Protein AF-A0A966MZ16-F1 (afdb_monomer_lite)

pLDDT: mean 97.97, std 1.63, range [85.38, 98.88]

Foldseek 3Di:
DFEEEEEACPLQRLLLQVVCLVVPYQYEYEYPPVVSNVVSCVVRVHHYDDALCVSQARGLEYEYEDDELVRQCCQDVNPRHNLVRHAANGEYEYQYPYDPVSQVVSCVVCVVRNYHYHDWHWDDPSVCSNVVNIDTD

Secondary structure (DSSP, 8-state):
--EEEEE--STTHHHHHHHHHHTT-EEEEE-SSHHHHHHHHHHH--EE-SSHHHHHTT-SEEEE--SSHHHHHHHHHSTT-GGGTPPTT-EEEE-S---HHHHHHHHHHHHHTT-EEEE--EESHHHHHHHT-PEE-

Sequence (137 aa):
MSNVAFIGLGVMGAPMAGHLASAGHEVTVFNRTASKALAWVALHGHRAAPTPAEAAEGAEFVMLCVGNDDDVREVVIGPAGCLEAMSEGSVLIDHTTASADLARELAVACAERGVAFIDAPVSGGQGGAESGQLTVM

Structure (mmCIF, N/CA/C/O backbone):
data_AF-A0A966MZ16-F1
#
_entry.id   AF-A0A966MZ16-F1
#
loop_
_atom_site.group_PDB
_atom_site.id
_atom_site.type_symbol
_atom_site.label_atom_id
_atom_site.label_alt_id
_atom_site.label_comp_id
_atom_site.label_asym_id
_atom_site.label_entity_id
_atom_site.label_seq_id
_atom_site.pdbx_PDB_ins_code
_atom_site.Cartn_x
_atom_site.Cartn_y
_atom_site.Cartn_z
_atom_site.occupancy
_atom_site.B_iso_or_equiv
_atom_site.auth_seq_id
_atom_site.auth_comp_id
_atom_site.auth_asym_id
_atom_site.auth_atom_id
_atom_site.pdbx_PDB_model_num
ATOM 1 N N . MET A 1 1 ? -14.557 -12.355 0.328 1.00 85.38 1 MET A N 1
ATOM 2 C CA . MET A 1 1 ? -13.598 -11.735 -0.597 1.00 85.38 1 MET A CA 1
ATOM 3 C C . MET A 1 1 ? -13.510 -10.275 -0.239 1.00 85.38 1 MET A C 1
ATOM 5 O O . MET A 1 1 ? -14.567 -9.737 0.061 1.00 85.38 1 MET A O 1
ATOM 9 N N . SER A 1 2 ? -12.312 -9.697 -0.207 1.00 97.06 2 SER A N 1
ATOM 10 C CA . SER A 1 2 ? -12.122 -8.309 0.242 1.00 97.06 2 SER A CA 1
ATOM 11 C C . SER A 1 2 ? -11.657 -7.408 -0.890 1.00 97.06 2 SER A C 1
ATOM 13 O O . SER A 1 2 ? -10.910 -7.869 -1.758 1.00 97.06 2 SER A O 1
ATOM 15 N N . ASN A 1 3 ? -12.068 -6.143 -0.838 1.00 98.38 3 ASN A N 1
ATOM 16 C CA . ASN A 1 3 ? -11.574 -5.090 -1.722 1.00 98.38 3 ASN A CA 1
ATOM 17 C C . ASN A 1 3 ? -10.279 -4.513 -1.150 1.00 98.38 3 ASN A C 1
ATOM 19 O O . ASN A 1 3 ? -10.262 -4.027 -0.015 1.00 98.38 3 ASN A O 1
ATOM 23 N N . VAL A 1 4 ? -9.202 -4.561 -1.929 1.00 98.75 4 VAL A N 1
ATOM 24 C CA . VAL A 1 4 ? -7.868 -4.152 -1.487 1.00 98.75 4 VAL A CA 1
ATOM 25 C C . VAL A 1 4 ? -7.278 -3.131 -2.449 1.00 98.75 4 VAL A C 1
ATOM 27 O O . VAL A 1 4 ? -7.276 -3.335 -3.662 1.00 98.75 4 VAL A O 1
ATOM 30 N N . ALA A 1 5 ? -6.719 -2.056 -1.907 1.00 98.88 5 ALA A N 1
ATOM 31 C CA . ALA A 1 5 ? -5.859 -1.155 -2.655 1.00 98.88 5 ALA A CA 1
ATOM 32 C C . ALA A 1 5 ? -4.389 -1.494 -2.389 1.00 98.88 5 ALA A C 1
ATOM 34 O O . ALA A 1 5 ? -4.007 -1.692 -1.235 1.00 98.88 5 ALA A O 1
ATOM 35 N N . PHE A 1 6 ? -3.551 -1.524 -3.427 1.00 98.88 6 PHE A N 1
ATOM 36 C CA . PHE A 1 6 ? -2.101 -1.672 -3.266 1.00 98.88 6 PHE A CA 1
ATOM 37 C C . PHE A 1 6 ? -1.356 -0.511 -3.926 1.00 98.88 6 PHE A C 1
ATOM 39 O O . PHE A 1 6 ? -1.420 -0.312 -5.142 1.00 98.88 6 PHE A O 1
ATOM 46 N N . ILE A 1 7 ? -0.630 0.259 -3.121 1.00 98.88 7 ILE A N 1
ATOM 47 C CA . ILE A 1 7 ? 0.051 1.489 -3.523 1.00 98.88 7 ILE A CA 1
ATOM 48 C C . ILE A 1 7 ? 1.561 1.241 -3.489 1.00 98.88 7 ILE A C 1
ATOM 50 O O . ILE A 1 7 ? 2.159 1.013 -2.439 1.00 98.88 7 ILE A O 1
ATOM 54 N N . GLY A 1 8 ? 2.183 1.315 -4.665 1.00 98.62 8 GLY A N 1
ATOM 55 C CA . GLY A 1 8 ? 3.610 1.059 -4.857 1.00 98.62 8 GLY A CA 1
ATOM 56 C C . GLY A 1 8 ? 3.866 -0.300 -5.500 1.00 98.62 8 GLY A C 1
ATOM 57 O O . GLY A 1 8 ? 3.752 -1.346 -4.878 1.00 98.62 8 GLY A O 1
ATOM 58 N N . LEU A 1 9 ? 4.271 -0.292 -6.771 1.00 98.62 9 LEU A N 1
ATOM 59 C CA . LEU A 1 9 ? 4.542 -1.502 -7.559 1.00 98.62 9 LEU A CA 1
ATOM 60 C C . LEU A 1 9 ? 6.033 -1.591 -7.899 1.00 98.62 9 LEU A C 1
ATOM 62 O O . LEU A 1 9 ? 6.448 -1.688 -9.058 1.00 98.62 9 LEU A O 1
ATOM 66 N N . GLY A 1 10 ? 6.858 -1.462 -6.860 1.00 97.38 10 GLY A N 1
ATOM 67 C CA . GLY A 1 10 ? 8.292 -1.726 -6.926 1.00 97.38 10 GLY A CA 1
ATOM 68 C C . GLY A 1 10 ? 8.604 -3.221 -7.031 1.00 97.38 10 GLY A C 1
ATOM 69 O O . GLY A 1 10 ? 7.715 -4.048 -7.220 1.00 97.38 10 GLY A O 1
ATOM 70 N N . VAL A 1 11 ? 9.882 -3.568 -6.858 1.00 97.19 11 VAL A N 1
ATOM 71 C CA . VAL A 1 11 ? 10.340 -4.973 -6.850 1.00 97.19 11 VAL A CA 1
ATOM 72 C C . VAL A 1 11 ? 9.712 -5.799 -5.723 1.00 97.19 11 VAL A C 1
ATOM 74 O O . VAL A 1 11 ? 9.565 -7.005 -5.864 1.00 97.19 11 VAL A O 1
ATOM 77 N N . MET A 1 12 ? 9.315 -5.144 -4.628 1.00 97.88 12 MET A N 1
ATOM 78 C CA . MET A 1 12 ? 8.602 -5.764 -3.509 1.00 97.88 12 MET A CA 1
ATOM 79 C C . MET A 1 12 ? 7.085 -5.740 -3.731 1.00 97.88 12 MET A C 1
ATOM 81 O O . MET A 1 12 ? 6.437 -6.780 -3.731 1.00 97.88 12 MET A O 1
ATOM 85 N N . GLY A 1 13 ? 6.511 -4.556 -3.964 1.00 98.38 13 GLY A N 1
ATOM 86 C CA . GLY A 1 13 ? 5.058 -4.383 -3.988 1.00 98.38 13 GLY A CA 1
ATOM 87 C C . GLY A 1 13 ? 4.331 -5.081 -5.141 1.00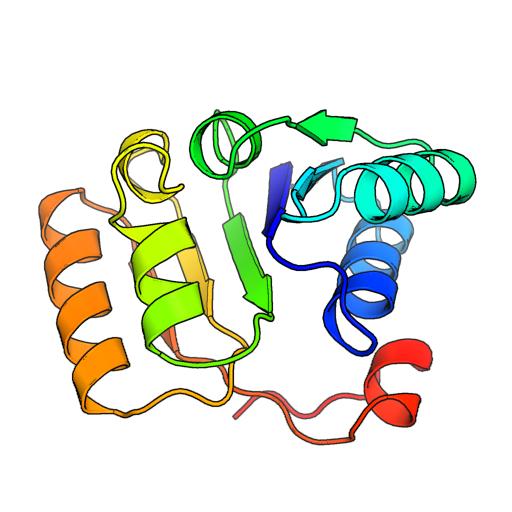 98.38 13 GLY A C 1
ATOM 88 O O . GLY A 1 13 ? 3.234 -5.597 -4.947 1.00 98.38 13 GLY A O 1
ATOM 89 N N . ALA A 1 14 ? 4.936 -5.166 -6.332 1.00 98.62 14 ALA A N 1
ATOM 90 C CA . ALA A 1 14 ? 4.297 -5.816 -7.480 1.00 98.62 14 ALA A CA 1
ATOM 91 C C . ALA A 1 14 ? 3.968 -7.309 -7.240 1.00 98.62 14 ALA A C 1
ATOM 93 O O . ALA A 1 14 ? 2.808 -7.686 -7.439 1.00 98.62 14 ALA A O 1
ATOM 94 N N . PRO A 1 15 ? 4.912 -8.163 -6.789 1.00 98.62 15 PRO A N 1
ATOM 95 C CA . PRO A 1 15 ? 4.581 -9.547 -6.452 1.00 98.62 15 PRO A CA 1
ATOM 96 C C . PRO A 1 15 ? 3.669 -9.663 -5.221 1.00 98.62 15 PRO A C 1
ATOM 98 O O . PRO A 1 15 ? 2.764 -10.494 -5.234 1.00 98.62 15 PRO A O 1
ATOM 101 N N . MET A 1 16 ? 3.803 -8.791 -4.209 1.00 98.69 16 MET A N 1
ATOM 102 C CA . MET A 1 16 ? 2.886 -8.763 -3.053 1.00 98.69 16 MET A CA 1
ATOM 103 C C . MET A 1 16 ? 1.426 -8.551 -3.484 1.00 98.69 16 MET A C 1
ATOM 105 O O . MET A 1 16 ? 0.551 -9.334 -3.115 1.00 98.69 16 MET A O 1
ATOM 109 N N . ALA A 1 17 ? 1.168 -7.551 -4.334 1.00 98.75 17 ALA A N 1
ATOM 110 C CA . ALA A 1 17 ? -0.151 -7.322 -4.923 1.00 98.75 17 ALA A CA 1
ATOM 111 C C . ALA A 1 17 ? -0.620 -8.526 -5.758 1.00 98.75 17 ALA A C 1
ATOM 113 O O . ALA A 1 17 ? -1.787 -8.916 -5.700 1.00 98.75 17 ALA A O 1
ATOM 114 N N . GLY A 1 18 ? 0.293 -9.150 -6.510 1.00 98.62 18 GLY A N 1
ATOM 115 C CA . GLY A 1 18 ? 0.015 -10.347 -7.309 1.00 98.62 18 GLY A CA 1
ATOM 116 C C . GLY A 1 18 ? -0.440 -11.547 -6.470 1.00 98.62 18 GLY A C 1
ATOM 117 O O . GLY A 1 18 ? -1.319 -12.301 -6.896 1.00 98.62 18 GLY A O 1
ATOM 118 N N . HIS A 1 19 ? 0.099 -11.712 -5.260 1.00 98.56 19 HIS A N 1
ATOM 119 C CA . HIS A 1 19 ? -0.351 -12.746 -4.327 1.00 98.56 19 HIS A CA 1
ATOM 120 C C . HIS A 1 19 ? -1.761 -12.479 -3.792 1.00 98.56 19 HIS A C 1
ATOM 122 O O . HIS A 1 19 ? -2.552 -13.418 -3.718 1.00 98.56 19 HIS A O 1
ATOM 128 N N . LEU A 1 20 ? -2.111 -11.222 -3.497 1.00 98.38 20 LEU A N 1
ATOM 129 C CA . LEU A 1 20 ? -3.475 -10.845 -3.098 1.00 98.38 20 LEU A CA 1
ATOM 130 C C . LEU A 1 20 ? -4.486 -11.155 -4.212 1.00 98.38 20 LEU A C 1
ATOM 132 O O . LEU A 1 20 ? -5.505 -11.798 -3.963 1.00 98.38 20 LEU A O 1
ATOM 136 N N . ALA A 1 21 ? -4.154 -10.779 -5.448 1.00 98.38 21 ALA A N 1
ATOM 137 C CA . ALA A 1 21 ? -4.932 -11.113 -6.639 1.00 98.38 21 ALA A CA 1
ATOM 138 C C . ALA A 1 21 ? -5.119 -12.633 -6.795 1.00 98.38 21 ALA A C 1
ATOM 140 O O . ALA A 1 21 ? -6.232 -13.129 -6.956 1.00 98.38 21 ALA A O 1
ATOM 141 N N . SER A 1 22 ? -4.033 -13.401 -6.665 1.00 98.00 22 SER A N 1
ATOM 142 C CA . SER A 1 22 ? -4.056 -14.866 -6.798 1.00 98.00 22 SER A CA 1
ATOM 143 C C . SER A 1 22 ? -4.841 -15.564 -5.680 1.00 98.00 22 SER A C 1
ATOM 145 O O . SER A 1 22 ? -5.394 -16.640 -5.897 1.00 98.00 22 SER A O 1
ATOM 147 N N . ALA A 1 23 ? -4.918 -14.954 -4.494 1.00 98.00 23 ALA A N 1
ATOM 148 C CA . ALA A 1 23 ? -5.764 -15.407 -3.389 1.00 98.00 23 ALA A CA 1
ATOM 149 C C . ALA A 1 23 ? -7.259 -15.071 -3.594 1.00 98.00 23 ALA A C 1
ATOM 151 O O . ALA A 1 23 ? -8.105 -15.500 -2.807 1.00 98.00 23 ALA A O 1
ATOM 152 N N . GLY A 1 24 ? -7.590 -14.351 -4.671 1.00 97.88 24 GLY A N 1
ATOM 153 C CA . GLY A 1 24 ? -8.943 -14.058 -5.135 1.00 97.88 24 GLY A CA 1
ATOM 154 C C . GLY A 1 24 ? -9.453 -12.661 -4.784 1.00 97.88 24 GLY A C 1
ATOM 155 O O . GLY A 1 24 ? -10.584 -12.350 -5.154 1.00 97.88 24 GLY A O 1
ATOM 156 N N . HIS A 1 25 ? -8.671 -11.839 -4.072 1.00 98.56 25 HIS A N 1
ATOM 157 C CA . HIS A 1 25 ? -9.088 -10.496 -3.655 1.00 98.56 25 HIS A CA 1
ATOM 158 C C . HIS A 1 25 ? -9.311 -9.571 -4.854 1.00 98.56 25 HIS A C 1
ATOM 160 O O . HIS A 1 25 ? -8.643 -9.694 -5.878 1.00 98.56 25 HIS A O 1
ATOM 166 N N . GLU A 1 26 ? -10.221 -8.608 -4.712 1.00 98.44 26 GLU A N 1
ATOM 167 C CA . GLU A 1 26 ? -10.416 -7.562 -5.716 1.00 98.44 26 GLU A CA 1
ATOM 168 C C . GLU A 1 26 ? -9.375 -6.467 -5.487 1.00 98.44 26 GLU A C 1
ATOM 170 O O . GLU A 1 26 ? -9.454 -5.734 -4.502 1.00 98.44 26 GLU A O 1
ATOM 175 N N . VAL A 1 27 ? -8.371 -6.385 -6.366 1.00 98.81 27 VAL A N 1
ATOM 176 C CA . VAL A 1 27 ? -7.214 -5.500 -6.172 1.00 98.81 27 VAL A CA 1
ATOM 177 C C . VAL A 1 27 ? -7.267 -4.282 -7.096 1.00 98.81 27 VAL A C 1
ATOM 179 O O . VAL A 1 27 ? -7.255 -4.412 -8.321 1.00 98.81 27 VAL A O 1
ATOM 182 N N . THR A 1 28 ? -7.227 -3.083 -6.521 1.00 98.88 28 THR A N 1
ATOM 183 C CA . THR A 1 28 ? -6.964 -1.842 -7.261 1.00 98.88 28 THR A CA 1
ATOM 184 C C . THR A 1 28 ? -5.548 -1.369 -6.963 1.00 98.88 28 THR A C 1
ATOM 186 O O . THR A 1 28 ? -5.195 -1.111 -5.817 1.00 98.88 28 THR A O 1
ATOM 189 N N . VAL A 1 29 ? -4.707 -1.251 -7.988 1.00 98.88 29 VAL A N 1
ATOM 190 C CA . VAL A 1 29 ? -3.312 -0.835 -7.805 1.00 98.88 29 VAL A CA 1
ATOM 191 C C . VAL A 1 29 ? -3.072 0.619 -8.193 1.00 98.88 29 VAL A C 1
ATOM 193 O O . VAL A 1 29 ? -3.651 1.136 -9.149 1.00 98.88 29 VAL A O 1
ATOM 196 N N . PHE A 1 30 ? -2.135 1.260 -7.504 1.00 98.88 30 PHE A N 1
ATOM 197 C CA . PHE A 1 30 ? -1.555 2.531 -7.922 1.00 98.88 30 PHE A CA 1
ATOM 198 C C . PHE A 1 30 ? -0.030 2.452 -7.906 1.00 98.88 30 PHE A C 1
ATOM 200 O O . PHE A 1 30 ? 0.590 1.842 -7.033 1.00 98.88 30 PHE A O 1
ATOM 207 N N . ASN A 1 31 ? 0.596 3.129 -8.865 1.00 98.75 31 ASN A N 1
ATOM 208 C CA . ASN A 1 31 ? 2.021 3.405 -8.823 1.00 98.75 31 ASN A CA 1
ATOM 209 C C . ASN A 1 31 ? 2.324 4.726 -9.535 1.00 98.75 31 ASN A C 1
ATOM 211 O O . ASN A 1 31 ? 1.844 4.941 -10.647 1.00 98.75 31 ASN A O 1
ATOM 215 N N . ARG A 1 32 ? 3.213 5.548 -8.955 1.00 97.50 32 ARG A N 1
ATOM 216 C CA . ARG A 1 32 ? 3.641 6.850 -9.511 1.00 97.50 32 ARG A CA 1
ATOM 217 C C . ARG A 1 32 ? 4.021 6.777 -10.994 1.00 97.50 32 ARG A C 1
ATOM 219 O O . ARG A 1 32 ? 3.690 7.654 -11.782 1.00 97.50 32 ARG A O 1
ATOM 226 N N . THR A 1 33 ? 4.697 5.704 -11.401 1.00 97.94 33 THR A N 1
ATOM 227 C CA . THR A 1 33 ? 4.910 5.378 -12.818 1.00 97.94 33 THR A CA 1
ATOM 228 C C . THR A 1 33 ? 3.742 4.537 -13.337 1.00 97.94 33 THR A C 1
ATOM 230 O O . THR A 1 33 ? 3.719 3.324 -13.108 1.00 97.94 33 THR A O 1
ATOM 233 N N . ALA A 1 34 ? 2.813 5.161 -14.065 1.00 98.12 34 ALA A N 1
ATOM 234 C CA . ALA A 1 34 ? 1.574 4.527 -14.532 1.00 98.12 34 ALA A CA 1
ATOM 235 C C . ALA A 1 34 ? 1.794 3.247 -15.361 1.00 98.12 34 ALA A C 1
ATOM 237 O O . ALA A 1 34 ? 1.040 2.285 -15.230 1.00 98.12 34 ALA A O 1
ATOM 238 N N . SER A 1 35 ? 2.861 3.180 -16.166 1.00 98.44 35 SER A N 1
ATOM 239 C CA . SER A 1 35 ? 3.166 1.989 -16.974 1.00 98.44 35 SER A CA 1
ATOM 240 C C . SER A 1 35 ? 3.383 0.725 -16.135 1.00 98.44 35 SER A C 1
ATOM 242 O O . SER A 1 35 ? 3.056 -0.361 -16.603 1.00 98.44 35 SER A O 1
ATOM 244 N N . LYS A 1 36 ? 3.863 0.845 -14.886 1.00 98.56 36 LYS A N 1
ATOM 245 C CA . LYS A 1 36 ? 3.995 -0.300 -13.969 1.00 98.56 36 LYS A CA 1
ATOM 246 C C . LYS A 1 36 ? 2.634 -0.834 -13.520 1.00 98.56 36 LYS A C 1
ATOM 248 O O . LYS A 1 36 ? 2.445 -2.044 -13.504 1.00 98.56 36 LYS A O 1
ATOM 253 N N . ALA A 1 37 ? 1.688 0.054 -13.209 1.00 98.69 37 ALA A N 1
ATOM 254 C CA . ALA A 1 37 ? 0.328 -0.330 -12.829 1.00 98.69 37 ALA A CA 1
ATOM 255 C C . ALA A 1 37 ? -0.418 -0.990 -13.992 1.00 98.69 37 ALA A C 1
ATOM 257 O O . ALA A 1 37 ? -1.014 -2.048 -13.825 1.00 98.69 37 ALA A O 1
ATOM 258 N N . LEU A 1 38 ? -0.302 -0.425 -15.196 1.00 98.56 38 LEU A N 1
ATOM 259 C CA . LEU A 1 38 ? -0.904 -1.000 -16.401 1.00 98.56 38 LEU A CA 1
ATOM 260 C C . LEU A 1 38 ? -0.302 -2.365 -16.764 1.00 98.56 38 LEU A C 1
ATOM 262 O O . LEU A 1 38 ? -1.038 -3.277 -17.129 1.00 98.56 38 LEU A O 1
ATOM 266 N N . ALA A 1 39 ? 1.019 -2.529 -16.635 1.00 98.56 39 ALA A N 1
ATOM 267 C CA . ALA A 1 39 ? 1.673 -3.818 -16.853 1.00 98.56 39 ALA A CA 1
ATOM 268 C C . ALA A 1 39 ? 1.222 -4.868 -15.827 1.00 98.56 39 ALA A C 1
ATOM 270 O O . ALA A 1 39 ? 0.964 -6.012 -16.194 1.00 98.56 39 ALA A O 1
ATOM 271 N N . TRP A 1 40 ? 1.079 -4.471 -14.560 1.00 98.69 40 TRP A N 1
ATOM 272 C CA . TRP A 1 40 ? 0.562 -5.343 -13.509 1.00 98.69 40 TRP A CA 1
ATOM 273 C C . TRP A 1 40 ? -0.888 -5.770 -13.798 1.00 98.69 40 TRP A C 1
ATOM 275 O O . TRP A 1 40 ? -1.202 -6.957 -13.755 1.00 98.69 40 TRP A O 1
ATOM 285 N N . VAL A 1 41 ? -1.755 -4.838 -14.213 1.00 98.69 41 VAL A N 1
ATOM 286 C CA . VAL A 1 41 ? -3.136 -5.147 -14.628 1.00 98.69 41 VAL A CA 1
ATOM 287 C C . VAL A 1 41 ? -3.171 -6.102 -15.819 1.00 98.69 41 VAL A C 1
ATOM 289 O O . VAL A 1 41 ? -3.958 -7.043 -15.813 1.00 98.69 41 VAL A O 1
ATOM 292 N N . ALA A 1 42 ? -2.309 -5.914 -16.819 1.00 98.56 42 ALA A N 1
ATOM 293 C CA . ALA A 1 42 ? -2.246 -6.809 -17.974 1.00 98.56 42 ALA A CA 1
ATOM 294 C C . ALA A 1 42 ? -1.892 -8.259 -17.592 1.00 98.56 42 ALA A C 1
ATOM 296 O O . ALA A 1 42 ? -2.288 -9.186 -18.296 1.00 98.56 42 ALA A O 1
ATOM 297 N N . LEU A 1 43 ? -1.164 -8.454 -16.487 1.00 98.00 43 LEU A N 1
ATOM 298 C CA . LEU A 1 43 ? -0.767 -9.771 -15.993 1.00 98.00 43 LEU A CA 1
ATOM 299 C C . LEU A 1 43 ? -1.828 -10.418 -15.089 1.00 98.00 43 LEU A C 1
ATOM 301 O O . LEU A 1 43 ? -2.012 -11.631 -15.148 1.00 98.00 43 LEU A O 1
ATOM 305 N N . HIS A 1 44 ? -2.512 -9.623 -14.262 1.00 98.25 44 HIS A N 1
ATOM 306 C CA . HIS A 1 44 ? -3.379 -10.133 -13.191 1.00 98.25 44 HIS A CA 1
ATOM 307 C C . HIS A 1 44 ? -4.881 -9.889 -13.409 1.00 98.25 44 HIS A C 1
ATOM 309 O O . HIS A 1 44 ? -5.694 -10.501 -12.730 1.00 98.25 44 HIS A O 1
ATOM 315 N N . GLY A 1 45 ? -5.276 -9.032 -14.355 1.00 97.12 45 GLY A N 1
ATOM 316 C CA . GLY A 1 45 ? -6.675 -8.835 -14.753 1.00 97.12 45 GLY A CA 1
ATOM 317 C C . GLY A 1 45 ? -7.529 -7.942 -13.843 1.00 97.12 45 GLY A C 1
ATOM 318 O O . GLY A 1 45 ? -8.737 -7.872 -14.060 1.00 97.12 45 GLY A O 1
ATOM 319 N N . HIS A 1 46 ? -6.940 -7.252 -12.858 1.00 98.12 46 HIS A N 1
ATOM 320 C CA . HIS A 1 46 ? -7.683 -6.348 -11.967 1.00 98.12 46 HIS A CA 1
ATOM 321 C 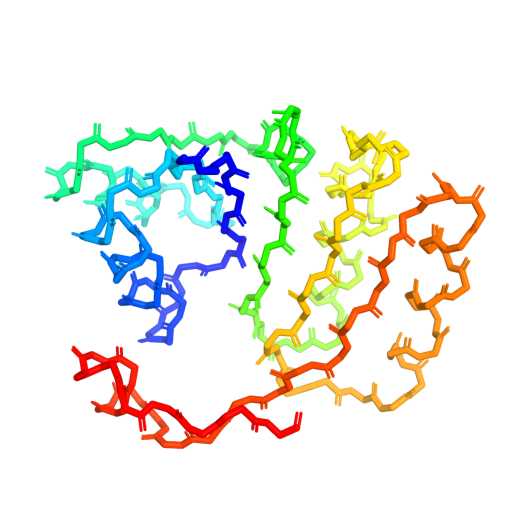C . HIS A 1 46 ? -7.638 -4.876 -12.423 1.00 98.12 46 HIS A C 1
ATOM 323 O O . HIS A 1 46 ? -7.647 -4.588 -13.619 1.00 98.12 46 HIS A O 1
ATOM 329 N N . ARG A 1 47 ? -7.653 -3.916 -11.490 1.00 98.38 47 ARG A N 1
ATOM 330 C CA . ARG A 1 47 ? -7.826 -2.488 -11.784 1.00 98.38 47 ARG A CA 1
ATOM 331 C C . ARG A 1 47 ? -6.584 -1.687 -11.425 1.00 98.38 47 ARG A C 1
ATOM 333 O O . ARG A 1 47 ? -5.861 -2.028 -10.497 1.00 98.38 47 ARG A O 1
ATOM 340 N N . ALA A 1 48 ? -6.371 -0.593 -12.147 1.00 98.69 48 ALA A N 1
ATOM 341 C CA . ALA A 1 48 ? -5.408 0.438 -11.788 1.00 98.69 48 ALA A CA 1
ATOM 342 C C . ALA A 1 48 ? -6.126 1.782 -11.676 1.00 98.69 48 ALA A C 1
ATOM 344 O O . ALA A 1 48 ? -7.009 2.070 -12.486 1.00 98.69 48 ALA A O 1
ATOM 345 N 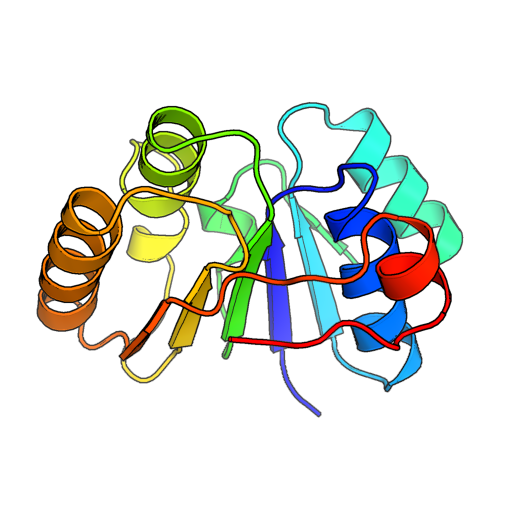N . ALA A 1 49 ? -5.720 2.593 -10.704 1.00 98.56 49 ALA A N 1
ATOM 346 C CA . ALA A 1 49 ? -6.210 3.951 -10.509 1.00 98.56 49 ALA A CA 1
ATOM 347 C C . ALA A 1 49 ? -5.099 4.981 -10.795 1.00 98.56 49 ALA A C 1
ATOM 349 O O . ALA A 1 49 ? -3.911 4.660 -10.665 1.00 98.56 49 ALA A O 1
ATOM 350 N N . PRO A 1 50 ? -5.447 6.214 -11.205 1.00 98.06 50 PRO A N 1
ATOM 351 C CA . PRO A 1 50 ? -4.479 7.257 -11.534 1.00 98.06 50 PRO A CA 1
ATOM 352 C C . PRO A 1 50 ? -3.938 7.999 -10.303 1.00 98.06 50 PRO A C 1
ATOM 354 O O . PRO A 1 50 ? -2.929 8.691 -10.430 1.00 98.06 50 PRO A O 1
ATOM 357 N N . THR A 1 51 ? -4.563 7.852 -9.129 1.00 98.75 51 THR A N 1
ATOM 358 C CA . THR A 1 51 ? -4.128 8.463 -7.863 1.00 98.75 51 THR A CA 1
ATOM 359 C C . THR A 1 51 ? -4.243 7.476 -6.687 1.00 98.75 51 THR A C 1
ATOM 361 O O . THR A 1 51 ? -5.021 6.521 -6.772 1.00 98.75 51 THR A O 1
ATOM 364 N N . PRO A 1 52 ? -3.486 7.675 -5.586 1.00 98.75 52 PRO A N 1
ATOM 365 C CA . PRO A 1 52 ? -3.661 6.906 -4.351 1.00 98.75 52 PRO A CA 1
ATOM 366 C C . PRO A 1 52 ? -5.079 7.001 -3.771 1.00 98.75 52 PRO A C 1
ATOM 368 O O . PRO A 1 52 ? -5.621 5.985 -3.344 1.00 98.75 52 PRO A O 1
ATOM 371 N N . ALA A 1 53 ? -5.683 8.194 -3.790 1.00 98.75 53 ALA A N 1
ATOM 372 C CA . ALA A 1 53 ? -7.071 8.422 -3.385 1.00 98.75 53 ALA A CA 1
ATOM 373 C C . ALA A 1 53 ? -8.046 7.537 -4.175 1.00 98.75 53 ALA A C 1
ATOM 375 O O . ALA A 1 53 ? -8.757 6.729 -3.585 1.00 98.75 53 ALA A O 1
ATOM 376 N N . GLU A 1 54 ? -8.004 7.598 -5.508 1.00 98.69 54 GLU A N 1
ATOM 377 C CA . GLU A 1 54 ? -8.889 6.794 -6.362 1.00 98.69 54 GLU A CA 1
ATOM 378 C C . GLU A 1 54 ? -8.634 5.285 -6.231 1.00 98.69 54 GLU A C 1
ATOM 380 O O . GLU A 1 54 ? -9.543 4.484 -6.431 1.00 98.69 54 GLU A O 1
ATOM 385 N N . ALA A 1 55 ? -7.412 4.866 -5.879 1.00 98.75 55 ALA A N 1
ATOM 386 C CA . ALA A 1 55 ? -7.133 3.459 -5.597 1.00 98.75 55 ALA A CA 1
ATOM 387 C C . ALA A 1 55 ? -7.829 2.969 -4.319 1.00 98.75 55 ALA A C 1
ATOM 389 O O . ALA A 1 55 ? -8.206 1.802 -4.245 1.00 98.75 55 ALA A O 1
ATOM 390 N N . ALA A 1 56 ? -7.965 3.848 -3.324 1.00 98.75 56 ALA A N 1
ATOM 391 C CA . ALA A 1 56 ? -8.488 3.538 -1.998 1.00 98.75 56 ALA A CA 1
ATOM 392 C C . ALA A 1 56 ? -10.017 3.643 -1.883 1.00 98.75 56 ALA A C 1
ATOM 394 O O . ALA A 1 56 ? -10.581 3.173 -0.892 1.00 98.75 56 ALA A O 1
ATOM 395 N N . GLU A 1 57 ? -10.701 4.217 -2.875 1.00 98.31 57 GLU A N 1
ATOM 396 C CA . GLU A 1 57 ? -12.161 4.330 -2.876 1.00 98.31 57 GLU A CA 1
ATOM 397 C C . GLU A 1 57 ? -12.836 2.951 -2.764 1.00 98.31 57 GLU A C 1
ATOM 399 O O . GLU A 1 57 ? -12.700 2.082 -3.627 1.00 98.31 57 GLU A O 1
ATOM 404 N N . GLY A 1 58 ? -13.590 2.747 -1.678 1.00 97.62 58 GLY A N 1
ATOM 405 C CA . GLY A 1 58 ? -14.308 1.495 -1.413 1.00 97.62 58 GLY A CA 1
ATOM 406 C C . GLY A 1 58 ? -13.422 0.302 -1.026 1.00 97.62 58 GLY A C 1
ATOM 407 O O . GLY A 1 58 ? -13.930 -0.823 -0.956 1.00 97.62 58 GLY A O 1
ATOM 408 N N . ALA A 1 59 ? -12.127 0.523 -0.775 1.00 98.69 59 ALA A N 1
ATOM 409 C CA . ALA A 1 59 ? -11.225 -0.497 -0.256 1.00 98.69 59 ALA A CA 1
ATOM 410 C C . ALA A 1 59 ? -11.443 -0.713 1.251 1.00 98.69 59 ALA A C 1
ATOM 412 O O . ALA A 1 59 ? -11.540 0.234 2.031 1.00 98.69 59 ALA A O 1
ATOM 413 N N . GLU A 1 60 ? -11.481 -1.978 1.669 1.00 98.75 60 GLU A N 1
ATOM 414 C CA . GLU A 1 60 ? -11.491 -2.361 3.088 1.00 98.75 60 GLU A CA 1
ATOM 415 C C . GLU A 1 60 ? -10.075 -2.300 3.675 1.00 98.75 60 GLU A C 1
ATOM 417 O O . GLU A 1 60 ? -9.885 -1.951 4.841 1.00 98.75 60 GLU A O 1
ATOM 422 N N . PHE A 1 61 ? -9.080 -2.611 2.838 1.00 98.88 61 PHE A N 1
ATOM 423 C CA . PHE A 1 61 ? -7.663 -2.595 3.178 1.00 98.88 61 PHE A CA 1
ATOM 424 C C . PHE A 1 61 ? -6.887 -1.791 2.138 1.00 98.88 61 PHE A C 1
ATOM 426 O O . PHE A 1 61 ? -7.002 -2.044 0.939 1.00 98.88 61 PHE A O 1
ATOM 433 N N . VAL A 1 62 ? -6.059 -0.857 2.591 1.00 98.88 62 VAL A N 1
ATOM 434 C CA . VAL A 1 62 ? -5.113 -0.118 1.752 1.00 98.88 62 VAL A CA 1
ATOM 435 C C . VAL A 1 62 ? -3.710 -0.485 2.203 1.00 98.88 62 VAL A C 1
ATOM 437 O O . VAL A 1 62 ? -3.359 -0.284 3.361 1.00 98.88 62 VAL A O 1
ATOM 440 N N . MET A 1 63 ? -2.917 -1.055 1.303 1.00 98.81 63 MET A N 1
ATOM 441 C CA . MET A 1 63 ? -1.581 -1.573 1.594 1.00 98.81 63 MET A CA 1
ATOM 442 C C . MET A 1 63 ? -0.532 -0.768 0.826 1.00 98.81 63 MET A C 1
ATOM 444 O O . MET A 1 63 ? -0.712 -0.486 -0.362 1.00 98.81 63 MET A O 1
ATOM 448 N N . LEU A 1 64 ? 0.564 -0.406 1.490 1.00 98.38 64 LEU A N 1
ATOM 449 C CA . LEU A 1 64 ? 1.646 0.397 0.917 1.00 98.38 64 LEU A CA 1
ATOM 450 C C . LEU A 1 64 ? 2.948 -0.403 0.854 1.00 98.38 64 LEU A C 1
ATOM 452 O O . LEU A 1 64 ? 3.268 -1.158 1.769 1.00 98.38 64 LEU A O 1
ATOM 456 N N . CYS A 1 65 ? 3.735 -0.198 -0.200 1.00 98.31 65 CYS A N 1
ATOM 457 C CA . CYS A 1 65 ? 5.140 -0.602 -0.243 1.00 98.31 65 CYS A CA 1
ATOM 458 C C . CYS A 1 65 ? 5.913 0.357 -1.159 1.00 98.31 65 CYS A C 1
ATOM 460 O O . CYS A 1 65 ? 6.029 0.135 -2.372 1.00 98.31 65 CYS A O 1
ATOM 462 N N . VAL A 1 66 ? 6.392 1.464 -0.585 1.00 98.00 66 VAL A N 1
ATOM 463 C CA . VAL A 1 66 ? 7.033 2.568 -1.319 1.00 98.00 66 VAL A CA 1
ATOM 464 C C . VAL A 1 66 ? 8.483 2.793 -0.866 1.00 98.00 66 VAL A C 1
ATOM 466 O O . VAL A 1 66 ? 9.094 1.903 -0.280 1.00 98.00 66 VAL A O 1
ATOM 469 N N . GLY A 1 67 ? 9.105 3.907 -1.272 1.00 95.69 67 GLY A N 1
ATOM 470 C CA . GLY A 1 67 ? 10.558 4.075 -1.196 1.00 95.69 67 GLY A CA 1
ATOM 471 C C . GLY A 1 67 ? 11.095 4.559 0.150 1.00 95.69 67 GLY A C 1
ATOM 472 O O . GLY A 1 67 ? 12.147 4.089 0.579 1.00 95.69 67 GLY A O 1
ATOM 473 N N . ASN A 1 68 ? 10.430 5.529 0.776 1.00 96.88 68 ASN A N 1
ATOM 474 C CA . ASN A 1 68 ? 10.884 6.193 1.999 1.00 96.88 68 ASN A CA 1
ATOM 475 C C . ASN A 1 68 ? 9.733 6.956 2.675 1.00 96.88 68 ASN A C 1
ATOM 477 O O . ASN A 1 68 ? 8.618 6.994 2.156 1.00 96.88 68 ASN A O 1
ATOM 481 N N . ASP A 1 69 ? 10.036 7.609 3.795 1.00 98.25 69 ASP A N 1
ATOM 482 C CA . ASP A 1 69 ? 9.080 8.402 4.561 1.00 98.25 69 ASP A CA 1
ATOM 483 C C . ASP A 1 69 ? 8.330 9.470 3.745 1.00 98.25 69 ASP A C 1
ATOM 485 O O . ASP A 1 69 ? 7.124 9.641 3.913 1.00 98.25 69 ASP A O 1
ATOM 489 N N . ASP A 1 70 ? 9.017 10.199 2.864 1.00 98.38 70 ASP A N 1
ATOM 490 C CA . ASP A 1 70 ? 8.389 11.262 2.073 1.00 98.38 70 ASP A CA 1
ATOM 491 C C . ASP A 1 70 ? 7.445 10.683 1.015 1.00 98.38 70 ASP A C 1
ATOM 493 O O . ASP A 1 70 ? 6.349 11.207 0.821 1.00 98.38 70 ASP A O 1
ATOM 497 N N . ASP A 1 71 ? 7.830 9.565 0.388 1.00 98.31 71 ASP A N 1
ATOM 498 C CA . ASP A 1 71 ? 6.954 8.832 -0.528 1.00 98.31 71 ASP A CA 1
ATOM 499 C C . ASP A 1 71 ? 5.702 8.322 0.214 1.00 98.31 71 ASP A C 1
ATOM 501 O O . ASP A 1 71 ? 4.602 8.402 -0.332 1.00 98.31 71 ASP A O 1
ATOM 505 N N . VAL A 1 72 ? 5.834 7.827 1.456 1.00 98.69 72 VAL A N 1
ATOM 506 C CA . VAL A 1 72 ? 4.682 7.398 2.271 1.00 98.69 72 VAL A CA 1
ATOM 507 C C . VAL A 1 72 ? 3.775 8.589 2.591 1.00 98.69 72 VAL A C 1
ATOM 509 O O . VAL A 1 72 ? 2.566 8.513 2.368 1.00 98.69 72 VAL A O 1
ATOM 512 N N . ARG 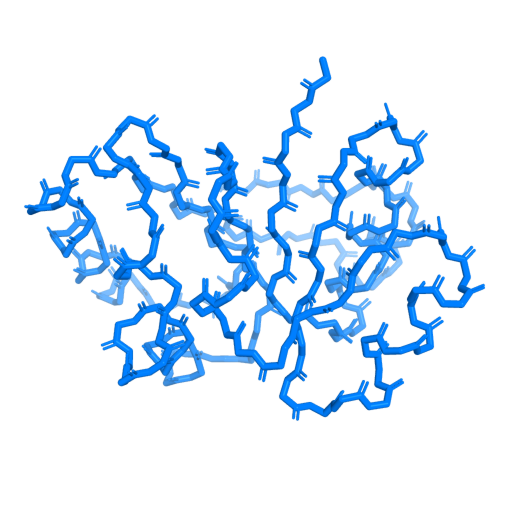A 1 73 ? 4.326 9.718 3.057 1.00 98.50 73 ARG A N 1
ATOM 513 C CA . ARG A 1 73 ? 3.521 10.924 3.326 1.00 98.50 73 ARG A CA 1
ATOM 514 C C . ARG A 1 73 ? 2.775 11.391 2.084 1.00 98.50 73 ARG A C 1
ATOM 516 O O . ARG A 1 73 ? 1.580 11.669 2.171 1.00 98.50 73 ARG A O 1
ATOM 523 N N . GLU A 1 74 ? 3.452 11.442 0.937 1.00 98.56 74 GLU A N 1
ATOM 524 C CA . GLU A 1 74 ? 2.861 11.855 -0.339 1.00 98.56 74 GLU A CA 1
ATOM 525 C C . GLU A 1 74 ? 1.638 10.997 -0.687 1.00 98.56 74 GLU A C 1
ATOM 527 O O . GLU A 1 74 ? 0.577 11.536 -1.012 1.00 98.56 74 GLU A O 1
ATOM 532 N N . VAL A 1 75 ? 1.761 9.669 -0.591 1.00 98.75 75 VAL A N 1
ATOM 533 C CA . VAL A 1 75 ? 0.686 8.757 -1.006 1.00 98.75 75 VAL A CA 1
ATOM 534 C C . VAL A 1 75 ? -0.395 8.547 0.046 1.00 98.75 75 VAL A C 1
ATOM 536 O O . VAL A 1 75 ? -1.465 8.073 -0.321 1.00 98.75 75 VAL A O 1
ATOM 539 N N . VAL A 1 76 ? -0.160 8.890 1.316 1.00 98.81 76 VAL A N 1
ATOM 540 C CA . VAL A 1 76 ? -1.155 8.721 2.389 1.00 98.81 76 VAL A CA 1
ATOM 541 C C . VAL A 1 76 ? -1.889 10.018 2.698 1.00 98.81 76 VAL A C 1
ATOM 543 O O . VAL A 1 76 ? -3.116 10.052 2.617 1.00 98.81 76 VAL A O 1
ATOM 546 N N . ILE A 1 77 ? -1.150 11.077 3.032 1.00 98.50 77 ILE A N 1
ATOM 547 C CA . ILE A 1 77 ? -1.689 12.355 3.529 1.00 98.50 77 ILE A CA 1
ATOM 548 C C . ILE A 1 77 ? -1.442 13.532 2.576 1.00 98.50 77 ILE A C 1
ATOM 550 O O . ILE A 1 77 ? -1.795 14.666 2.891 1.00 98.50 77 ILE A O 1
ATOM 554 N N . GLY A 1 78 ? -0.826 13.291 1.416 1.00 98.19 78 GLY A N 1
ATOM 555 C CA . GLY A 1 78 ? -0.670 14.308 0.382 1.00 98.19 78 GLY A CA 1
ATOM 556 C C . GLY A 1 78 ? -2.005 14.710 -0.267 1.00 98.19 78 GLY A C 1
ATOM 557 O O . GLY A 1 78 ? -3.030 14.072 -0.032 1.00 98.19 78 GLY A O 1
ATOM 558 N N . PRO A 1 79 ? -2.011 15.725 -1.154 1.00 97.31 79 PRO A N 1
ATOM 559 C CA . PRO A 1 79 ? -3.239 16.257 -1.765 1.00 97.31 79 PRO A CA 1
ATOM 560 C C . PRO A 1 79 ? -4.069 15.255 -2.585 1.00 97.31 79 PRO A C 1
ATOM 562 O O . PRO A 1 79 ? -5.233 15.513 -2.865 1.00 97.31 79 PRO A O 1
ATOM 565 N N . ALA A 1 80 ? -3.462 14.148 -3.018 1.00 97.31 80 ALA A N 1
ATOM 566 C CA . ALA A 1 80 ? -4.131 13.033 -3.693 1.00 97.31 80 ALA A CA 1
ATOM 567 C C . ALA A 1 80 ? -3.910 11.708 -2.937 1.00 97.31 80 ALA A C 1
ATOM 569 O O . ALA A 1 80 ? -3.945 10.628 -3.533 1.00 97.31 80 ALA A O 1
ATOM 570 N N . GLY A 1 81 ? -3.599 11.803 -1.642 1.00 98.56 81 GLY A N 1
ATOM 571 C CA . GLY A 1 81 ? -3.269 10.682 -0.779 1.00 98.56 81 GLY A CA 1
ATOM 572 C C . GLY A 1 81 ? -4.473 9.784 -0.505 1.00 98.56 81 GLY A C 1
ATOM 573 O O . GLY A 1 81 ? -5.626 10.211 -0.553 1.00 98.56 81 GLY A O 1
ATOM 574 N N . CYS A 1 82 ? -4.208 8.515 -0.215 1.00 98.75 82 CYS A N 1
ATOM 575 C CA . CYS A 1 82 ? -5.237 7.499 -0.062 1.00 98.75 82 CYS A CA 1
ATOM 576 C C . CYS A 1 82 ? -6.158 7.765 1.125 1.00 98.75 82 CYS A C 1
ATOM 578 O O . CYS A 1 82 ? -7.345 7.462 1.049 1.00 98.75 82 CYS A O 1
ATOM 580 N N . LEU A 1 83 ? -5.640 8.358 2.205 1.00 98.69 83 LEU A N 1
ATOM 581 C CA . LEU A 1 83 ? -6.360 8.414 3.469 1.00 98.69 83 LEU A CA 1
ATOM 582 C C . LEU A 1 83 ? -7.664 9.219 3.353 1.00 98.69 83 LEU A C 1
ATOM 584 O O . LEU A 1 83 ? -8.572 8.979 4.138 1.00 98.69 83 LEU A O 1
ATOM 588 N N . GLU A 1 84 ? -7.756 10.200 2.445 1.00 96.50 84 GLU A N 1
ATOM 589 C CA . GLU A 1 84 ? -8.955 11.052 2.291 1.00 96.50 84 GLU A CA 1
ATOM 590 C C . GLU A 1 84 ? -10.129 10.304 1.663 1.00 96.50 84 GLU A C 1
ATOM 592 O O . GLU A 1 84 ? -11.281 10.622 1.945 1.00 96.50 84 GLU A O 1
ATOM 597 N N . ALA A 1 85 ? -9.831 9.293 0.851 1.00 98.06 85 ALA A N 1
ATOM 598 C CA . ALA A 1 85 ? -10.818 8.464 0.171 1.00 98.06 85 ALA A CA 1
ATOM 599 C C . ALA A 1 85 ? -11.182 7.190 0.954 1.00 98.06 85 ALA A C 1
ATOM 601 O O . ALA A 1 85 ? -12.126 6.482 0.595 1.00 98.06 85 ALA A O 1
ATOM 602 N N . MET A 1 86 ? -10.437 6.881 2.019 1.00 98.69 86 MET A N 1
ATOM 603 C CA . MET A 1 86 ? -10.683 5.712 2.859 1.00 98.69 86 MET A CA 1
ATOM 604 C C . MET A 1 86 ? -11.961 5.873 3.687 1.00 98.69 86 MET A C 1
ATOM 606 O O . MET A 1 86 ? -12.268 6.947 4.200 1.00 98.69 86 MET A O 1
ATOM 610 N N . SER A 1 87 ? -12.707 4.778 3.837 1.00 98.31 87 SER A N 1
ATOM 611 C CA . SER A 1 87 ? -13.930 4.748 4.649 1.00 98.31 87 SER A CA 1
ATOM 612 C C . SER A 1 87 ? -13.620 4.510 6.129 1.00 98.31 87 SER A C 1
ATOM 614 O O . SER A 1 87 ? -12.679 3.785 6.458 1.00 98.31 87 SER A O 1
ATOM 616 N N . GLU A 1 88 ? -14.440 5.057 7.026 1.00 98.31 88 GLU A N 1
ATOM 617 C CA . GLU A 1 88 ? -14.389 4.716 8.454 1.00 98.31 88 GLU A CA 1
ATOM 618 C C . GLU A 1 88 ? -14.493 3.190 8.645 1.00 98.31 88 GLU A C 1
ATOM 620 O O . GLU A 1 88 ? -15.291 2.517 7.987 1.00 98.31 88 GLU A O 1
ATOM 625 N N . GLY A 1 89 ? -13.655 2.635 9.523 1.00 98.38 89 GLY A N 1
ATOM 626 C CA . GLY A 1 89 ? -13.546 1.196 9.772 1.00 98.38 89 GLY A CA 1
ATOM 627 C C . GLY A 1 89 ? -12.631 0.427 8.809 1.00 98.38 89 GLY A C 1
ATOM 628 O O . GLY A 1 89 ? -12.389 -0.755 9.048 1.00 98.38 89 GLY A O 1
ATOM 629 N N . SER A 1 90 ? -12.098 1.066 7.760 1.00 98.75 90 SER A N 1
ATOM 630 C CA . SER A 1 90 ? -11.055 0.471 6.905 1.00 98.75 90 SER A CA 1
ATOM 631 C C . SER A 1 90 ? -9.680 0.467 7.588 1.00 98.75 90 SER A C 1
ATOM 633 O O . SER A 1 90 ? -9.491 1.071 8.650 1.00 98.75 90 SER A O 1
ATOM 635 N N . VAL A 1 91 ? -8.712 -0.234 6.988 1.00 98.88 91 VAL A N 1
ATOM 636 C CA . VAL A 1 91 ? -7.357 -0.388 7.539 1.00 98.88 91 VAL A CA 1
ATOM 637 C C . VAL A 1 91 ? -6.296 0.078 6.543 1.00 98.88 91 VAL A C 1
ATOM 639 O O . VAL A 1 91 ? -6.249 -0.403 5.411 1.00 98.88 91 VAL A O 1
ATOM 642 N N . LEU A 1 92 ? -5.410 0.972 6.983 1.00 98.88 92 LEU A N 1
ATOM 643 C CA . LEU A 1 92 ? -4.172 1.329 6.294 1.00 98.88 92 LEU A CA 1
ATOM 644 C C . LEU A 1 92 ? -3.021 0.476 6.840 1.00 98.88 92 LEU A C 1
ATOM 646 O O . LEU A 1 92 ? -2.789 0.450 8.048 1.00 98.88 92 LEU A O 1
ATOM 650 N N . ILE A 1 93 ? -2.297 -0.206 5.957 1.00 98.88 93 ILE A N 1
ATOM 651 C CA . ILE A 1 93 ? -1.188 -1.100 6.300 1.00 98.88 93 ILE A CA 1
ATOM 652 C C . ILE A 1 93 ? 0.057 -0.635 5.547 1.00 98.88 93 ILE A C 1
ATOM 654 O O . ILE A 1 93 ? 0.089 -0.684 4.316 1.00 98.88 93 ILE A O 1
ATOM 658 N N . ASP A 1 94 ? 1.089 -0.203 6.266 1.00 98.69 94 ASP A N 1
ATOM 659 C CA . ASP A 1 94 ? 2.355 0.202 5.656 1.00 98.69 94 ASP A CA 1
ATOM 660 C C . ASP A 1 94 ? 3.403 -0.909 5.775 1.00 98.69 94 ASP A C 1
ATOM 662 O O . ASP A 1 94 ? 3.822 -1.269 6.871 1.00 98.69 94 ASP A O 1
ATOM 666 N N . HIS A 1 95 ? 3.832 -1.465 4.639 1.00 98.56 95 HIS A N 1
ATOM 667 C CA . HIS A 1 95 ? 4.944 -2.420 4.576 1.00 98.56 95 HIS A CA 1
ATOM 668 C C . HIS A 1 95 ? 6.283 -1.754 4.242 1.00 98.56 95 HIS A C 1
ATOM 670 O O . HIS A 1 95 ? 7.287 -2.443 4.029 1.00 98.56 95 HIS A O 1
ATOM 676 N N . THR A 1 96 ? 6.307 -0.427 4.134 1.00 97.31 96 THR A N 1
ATOM 677 C CA . THR A 1 96 ? 7.514 0.340 3.848 1.00 97.31 96 THR A CA 1
ATOM 678 C C . THR A 1 96 ? 8.448 0.296 5.048 1.00 97.31 96 THR A C 1
ATOM 680 O O . THR A 1 96 ? 8.035 0.425 6.195 1.00 97.31 96 THR A O 1
ATOM 683 N N . THR A 1 97 ? 9.746 0.149 4.792 1.00 95.50 97 THR A N 1
ATOM 684 C CA . THR A 1 97 ? 10.757 0.384 5.825 1.00 95.50 97 THR A CA 1
ATOM 685 C C . THR A 1 97 ? 10.858 1.891 6.073 1.00 95.50 97 THR A C 1
ATOM 687 O O . THR A 1 97 ? 11.674 2.569 5.447 1.00 95.50 97 THR A O 1
ATOM 690 N N . ALA A 1 98 ? 9.997 2.404 6.948 1.00 94.06 98 ALA A N 1
ATOM 691 C CA . ALA A 1 98 ? 9.865 3.817 7.289 1.00 94.06 98 ALA A CA 1
ATOM 692 C C . ALA A 1 98 ? 10.375 4.121 8.710 1.00 94.06 98 ALA A C 1
ATOM 694 O O . ALA A 1 98 ? 10.732 3.223 9.480 1.00 94.06 98 ALA A O 1
ATOM 695 N N . SER A 1 99 ? 10.441 5.405 9.072 1.00 97.31 99 SER A N 1
ATOM 696 C CA . SER A 1 99 ? 10.756 5.807 10.444 1.00 97.31 99 SER A CA 1
ATOM 697 C C . SER A 1 99 ? 9.588 5.585 11.413 1.00 97.31 99 SER A C 1
ATOM 699 O O . SER A 1 99 ? 8.412 5.719 11.076 1.00 97.31 99 SER A O 1
ATOM 701 N N . ALA A 1 100 ? 9.923 5.346 12.683 1.00 97.50 100 ALA A N 1
ATOM 702 C CA . ALA A 1 100 ? 8.926 5.243 13.748 1.00 97.50 100 ALA A CA 1
ATOM 703 C C . ALA A 1 100 ? 8.156 6.557 13.987 1.00 97.50 100 ALA A C 1
ATOM 705 O O . ALA A 1 100 ? 7.044 6.532 14.510 1.00 97.50 100 ALA A O 1
ATOM 706 N N . ASP A 1 101 ? 8.744 7.708 13.648 1.00 98.00 101 ASP A N 1
ATOM 707 C CA . ASP A 1 101 ? 8.075 9.003 13.793 1.00 98.00 101 ASP A CA 1
ATOM 708 C C . ASP A 1 101 ? 6.980 9.170 12.742 1.00 98.00 101 ASP A C 1
ATOM 710 O O . ASP A 1 101 ? 5.873 9.581 13.088 1.00 98.00 101 ASP A O 1
ATOM 714 N N . LEU A 1 102 ? 7.244 8.747 11.502 1.00 98.31 102 LEU A N 1
ATOM 715 C CA . LEU A 1 102 ? 6.215 8.674 10.472 1.00 98.31 102 LEU A CA 1
ATOM 716 C C . LEU A 1 102 ? 5.093 7.704 10.866 1.00 98.31 102 LEU A C 1
ATOM 718 O O . LEU A 1 102 ? 3.925 8.063 10.766 1.00 98.31 102 LEU A O 1
ATOM 722 N N . ALA A 1 103 ? 5.411 6.510 11.373 1.00 98.31 103 ALA A N 1
ATOM 723 C CA . ALA A 1 103 ? 4.380 5.565 11.810 1.00 98.31 103 ALA A CA 1
ATOM 724 C C . ALA A 1 103 ? 3.437 6.182 12.867 1.00 98.31 103 ALA A C 1
ATOM 726 O O . ALA A 1 103 ? 2.218 6.018 12.805 1.00 98.31 103 ALA A O 1
ATOM 727 N N . ARG A 1 104 ? 3.976 6.957 13.819 1.00 98.56 104 ARG A N 1
ATOM 728 C CA . ARG A 1 104 ? 3.166 7.677 14.822 1.00 98.56 104 ARG A CA 1
ATOM 729 C C . ARG A 1 104 ? 2.335 8.801 14.212 1.00 98.56 104 ARG A C 1
ATOM 731 O O . ARG A 1 104 ? 1.188 8.980 14.611 1.00 98.56 104 ARG A O 1
ATOM 738 N N . GLU A 1 105 ? 2.902 9.547 13.270 1.00 98.50 105 GLU A N 1
ATOM 739 C CA . GLU A 1 105 ? 2.197 10.588 12.517 1.00 98.50 105 GLU A CA 1
ATOM 740 C C . GLU A 1 105 ? 0.985 10.008 11.773 1.00 98.50 105 GLU A C 1
ATOM 742 O O . GLU A 1 105 ? -0.132 10.505 11.930 1.00 98.50 105 GLU A O 1
ATOM 747 N N . LEU A 1 106 ? 1.176 8.907 11.039 1.00 98.69 106 LEU A N 1
ATOM 748 C CA . LEU A 1 106 ? 0.094 8.243 10.311 1.00 98.69 106 LEU A CA 1
ATOM 749 C C . LEU A 1 106 ? -0.955 7.650 11.247 1.00 98.69 106 LEU A C 1
ATOM 751 O O . LEU A 1 106 ? -2.144 7.744 10.948 1.00 98.69 106 LEU A O 1
ATOM 755 N N . ALA A 1 107 ? -0.549 7.089 12.389 1.00 98.69 107 ALA A N 1
ATOM 756 C CA . ALA A 1 107 ? -1.486 6.572 13.382 1.00 98.69 107 ALA A CA 1
ATOM 757 C C . ALA A 1 107 ? -2.461 7.658 13.869 1.00 98.69 107 ALA A C 1
ATOM 759 O O . ALA A 1 107 ? -3.661 7.401 13.977 1.00 98.69 107 ALA A O 1
ATOM 760 N N . VAL A 1 108 ? -1.963 8.875 14.124 1.00 98.69 108 VAL A N 1
ATOM 761 C CA . VAL A 1 108 ? -2.801 10.021 14.512 1.00 98.69 108 VAL A CA 1
ATOM 762 C C . VAL A 1 108 ? -3.729 10.421 13.367 1.00 98.69 108 VAL A C 1
ATOM 764 O O . VAL A 1 108 ? -4.940 10.484 13.570 1.00 98.69 108 VAL A O 1
ATOM 767 N N . ALA A 1 109 ? -3.190 10.614 12.161 1.00 98.69 109 ALA A N 1
ATOM 768 C CA . ALA A 1 109 ? -3.981 11.019 10.999 1.00 98.69 109 ALA A CA 1
ATOM 769 C C . ALA A 1 109 ? -5.093 10.006 10.657 1.00 98.69 109 ALA A C 1
ATOM 771 O O . ALA A 1 109 ? -6.213 10.392 10.322 1.00 98.69 109 ALA A O 1
ATOM 772 N N . CYS A 1 110 ? -4.810 8.704 10.766 1.00 98.81 110 CYS A N 1
ATOM 773 C CA . CYS A 1 110 ? -5.797 7.651 10.528 1.00 98.81 110 CYS A CA 1
ATOM 774 C C . CYS A 1 110 ? -6.888 7.644 11.604 1.00 98.81 110 CYS A C 1
ATOM 776 O O . CYS A 1 110 ? -8.074 7.559 11.276 1.00 98.81 110 CYS A O 1
ATOM 778 N N . ALA A 1 111 ? -6.510 7.801 12.878 1.00 98.62 111 ALA A N 1
ATOM 779 C CA . ALA A 1 111 ? -7.458 7.834 13.988 1.00 98.62 111 ALA A CA 1
ATOM 780 C C . ALA A 1 111 ? -8.454 9.001 13.878 1.00 98.62 111 ALA A C 1
ATOM 782 O O . ALA A 1 111 ? -9.639 8.813 14.150 1.00 98.62 111 ALA A O 1
ATOM 783 N N . GLU A 1 112 ? -8.014 10.175 13.413 1.00 98.38 112 GLU A N 1
ATOM 784 C CA . GLU A 1 112 ? -8.890 11.332 13.157 1.00 98.38 112 GLU A CA 1
ATOM 785 C C . GLU A 1 112 ? -9.970 11.053 12.096 1.00 98.38 112 GLU A C 1
ATOM 787 O O . GLU A 1 112 ? -11.003 11.723 12.074 1.00 98.38 112 GLU A O 1
ATOM 792 N N . ARG A 1 113 ? -9.760 10.041 11.244 1.00 97.88 113 ARG A N 1
ATOM 793 C CA . ARG A 1 113 ? -10.697 9.598 10.199 1.00 97.88 113 ARG A CA 1
ATOM 794 C C . ARG A 1 113 ? -11.411 8.284 10.511 1.00 97.88 113 ARG A C 1
ATOM 796 O O . ARG A 1 113 ? -12.132 7.769 9.661 1.00 97.88 113 ARG A O 1
ATOM 803 N N . GLY A 1 114 ? -11.211 7.727 11.705 1.00 98.44 114 GLY A N 1
ATOM 804 C CA . GLY A 1 114 ? -11.766 6.421 12.068 1.00 98.44 114 GLY A CA 1
ATOM 805 C C . GLY A 1 114 ? -11.210 5.267 11.222 1.00 98.44 114 GLY A C 1
ATOM 806 O O . GLY A 1 114 ? -11.871 4.243 11.062 1.00 98.44 114 GLY A O 1
ATOM 807 N N . VAL A 1 115 ? -10.005 5.430 10.673 1.00 98.88 115 VAL A N 1
ATOM 808 C CA . VAL A 1 115 ? -9.259 4.404 9.936 1.00 98.88 115 VAL A CA 1
ATOM 809 C C . VAL A 1 115 ? -8.269 3.744 10.894 1.00 98.88 115 VAL A C 1
ATOM 811 O O . VAL A 1 115 ? -7.561 4.424 11.639 1.00 98.88 115 VAL A O 1
ATOM 814 N N . ALA A 1 116 ? -8.199 2.415 10.891 1.00 98.81 116 ALA A N 1
ATOM 815 C CA . ALA A 1 116 ? -7.172 1.70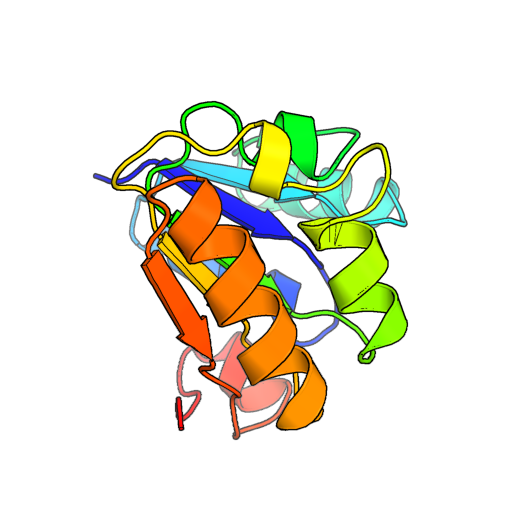0 11.641 1.00 98.81 116 ALA A CA 1
ATOM 816 C C . ALA A 1 116 ? -5.830 1.772 10.898 1.00 98.81 116 ALA A C 1
ATOM 818 O O . ALA A 1 116 ? -5.793 1.676 9.675 1.00 98.81 116 ALA A O 1
ATOM 819 N N . PHE A 1 117 ? -4.725 1.896 11.631 1.00 98.81 117 PHE A N 1
ATOM 820 C CA . PHE A 1 117 ? -3.381 1.915 11.056 1.00 98.81 117 PHE A CA 1
ATOM 821 C C . PHE A 1 117 ? -2.534 0.765 11.600 1.00 98.81 117 PHE A C 1
ATOM 823 O O . PHE A 1 117 ? -2.552 0.495 12.804 1.00 98.81 117 PHE A O 1
ATOM 830 N N . ILE A 1 118 ? -1.787 0.112 10.711 1.00 98.50 118 ILE A N 1
ATOM 831 C CA . ILE A 1 118 ? -0.810 -0.924 11.037 1.00 98.50 118 ILE A CA 1
ATOM 832 C C . ILE A 1 118 ? 0.514 -0.576 10.346 1.00 98.50 118 ILE A C 1
ATOM 834 O O . ILE A 1 118 ? 0.604 -0.593 9.120 1.00 98.50 118 ILE A O 1
ATOM 838 N N . ASP A 1 119 ? 1.541 -0.305 11.147 1.00 98.19 119 ASP A N 1
ATOM 839 C CA . ASP A 1 119 ? 2.938 -0.317 10.707 1.00 98.19 119 ASP A CA 1
ATOM 840 C C . ASP A 1 119 ? 3.410 -1.778 10.680 1.00 98.19 119 ASP A C 1
ATOM 842 O O . ASP A 1 119 ? 3.384 -2.447 11.714 1.00 98.19 119 ASP A O 1
ATOM 846 N N . ALA A 1 120 ? 3.724 -2.298 9.494 1.00 97.81 120 ALA A N 1
ATOM 847 C CA . ALA A 1 120 ? 3.967 -3.719 9.242 1.00 97.81 120 ALA A CA 1
ATOM 848 C C . ALA A 1 120 ? 5.153 -3.943 8.278 1.00 97.81 120 ALA A C 1
ATOM 850 O O . ALA A 1 120 ? 4.989 -4.616 7.249 1.00 97.81 120 ALA A O 1
ATOM 851 N N . PRO A 1 121 ? 6.349 -3.386 8.545 1.00 96.44 121 PRO A N 1
ATOM 852 C CA . PRO A 1 121 ? 7.491 -3.502 7.645 1.00 96.44 121 PRO A CA 1
ATOM 853 C C . PRO A 1 121 ? 7.876 -4.966 7.398 1.00 96.44 121 PRO A C 1
ATOM 855 O O . PRO A 1 121 ? 7.691 -5.845 8.243 1.00 96.44 121 PRO A O 1
ATOM 858 N N . VAL A 1 122 ? 8.442 -5.240 6.220 1.00 97.06 122 VAL A N 1
ATOM 859 C CA . VAL A 1 122 ? 8.715 -6.616 5.772 1.00 97.06 122 VAL A CA 1
ATOM 860 C C . VAL A 1 122 ? 10.200 -6.930 5.618 1.00 97.06 122 VAL A C 1
ATOM 862 O O . VAL A 1 122 ? 11.015 -6.088 5.243 1.00 97.06 122 VAL A O 1
ATOM 865 N N . SER A 1 123 ? 10.545 -8.197 5.849 1.00 95.19 123 SER A N 1
ATOM 866 C CA . SER A 1 123 ? 11.869 -8.776 5.598 1.00 95.19 123 SER A CA 1
ATOM 867 C C . SER A 1 123 ? 11.777 -9.989 4.662 1.00 95.19 123 SER A C 1
ATOM 869 O O . SER A 1 123 ? 10.736 -10.637 4.567 1.00 95.19 123 SER A O 1
ATOM 871 N N . GLY A 1 124 ? 12.872 -10.297 3.958 1.00 94.81 124 GLY A N 1
ATOM 872 C CA . GLY A 1 124 ? 12.962 -11.396 2.977 1.00 94.81 124 GLY A CA 1
ATOM 873 C C . GLY A 1 124 ? 13.334 -10.960 1.553 1.00 94.81 124 GLY A C 1
ATOM 874 O O . GLY A 1 124 ? 13.660 -11.802 0.716 1.00 94.81 124 GLY A O 1
ATOM 875 N N . GLY A 1 125 ? 13.352 -9.649 1.284 1.00 95.62 125 GLY A N 1
ATOM 876 C CA . GLY A 1 125 ? 13.751 -9.077 -0.006 1.00 95.62 125 GLY A CA 1
ATOM 877 C C . GLY A 1 125 ? 12.873 -9.524 -1.182 1.00 95.62 125 GLY A C 1
ATOM 878 O O . GLY A 1 125 ? 11.826 -10.144 -1.002 1.00 95.62 125 GLY A O 1
ATOM 879 N N . GLN A 1 126 ? 13.313 -9.214 -2.406 1.00 96.62 126 GLN A N 1
ATOM 880 C CA . GLN A 1 126 ? 12.535 -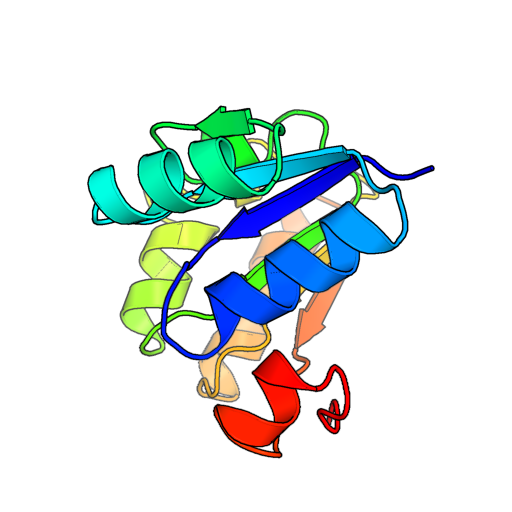9.485 -3.621 1.00 96.62 126 GLN A CA 1
ATOM 881 C C . GLN A 1 126 ? 12.185 -10.973 -3.770 1.00 96.62 126 GLN A C 1
ATOM 883 O O . GLN A 1 126 ? 11.040 -11.300 -4.056 1.00 96.62 126 GLN A O 1
ATOM 888 N N . GLY A 1 127 ? 13.134 -11.878 -3.504 1.00 97.69 127 GLY A N 1
ATOM 889 C CA . GLY A 1 127 ? 12.877 -13.319 -3.595 1.00 97.69 127 GLY A CA 1
ATOM 890 C C . GLY A 1 127 ? 11.805 -13.801 -2.610 1.00 97.69 127 GLY A C 1
ATOM 891 O O . GLY A 1 127 ? 10.990 -14.656 -2.953 1.00 97.69 127 GLY A O 1
ATOM 892 N N . GLY A 1 128 ? 11.754 -13.225 -1.403 1.00 97.56 128 GLY A N 1
ATOM 893 C CA . GLY A 1 128 ? 10.681 -13.488 -0.443 1.00 97.56 128 GLY A CA 1
ATOM 894 C C . GLY A 1 128 ? 9.330 -12.946 -0.913 1.00 97.56 128 GLY A C 1
ATOM 895 O O . GLY A 1 128 ? 8.310 -13.607 -0.731 1.00 97.56 128 GLY A O 1
ATOM 896 N N . ALA A 1 129 ? 9.326 -11.781 -1.566 1.00 98.00 129 ALA A N 1
ATOM 897 C CA . ALA A 1 129 ? 8.117 -11.174 -2.113 1.00 98.00 129 ALA A CA 1
ATOM 898 C C . ALA A 1 129 ? 7.543 -11.984 -3.283 1.00 98.00 129 ALA A C 1
ATOM 900 O O . ALA A 1 129 ? 6.342 -12.204 -3.314 1.00 98.00 129 ALA A O 1
ATOM 901 N N . GLU A 1 130 ? 8.388 -12.467 -4.200 1.00 98.12 130 GLU A N 1
ATOM 902 C CA . GLU A 1 130 ? 7.995 -13.288 -5.360 1.00 98.12 130 GLU A CA 1
ATOM 903 C C . GLU A 1 130 ? 7.500 -14.689 -4.979 1.00 98.12 130 GLU A C 1
ATOM 905 O O . GLU A 1 130 ? 6.667 -15.270 -5.674 1.00 98.12 130 GLU A O 1
ATOM 910 N N . SER A 1 131 ? 8.029 -15.251 -3.890 1.00 97.81 131 SER A N 1
ATOM 911 C CA . SER A 1 131 ? 7.650 -16.581 -3.398 1.00 97.81 131 SER A CA 1
ATOM 912 C C . SER A 1 131 ? 6.521 -16.559 -2.363 1.00 97.81 131 SER A C 1
ATOM 914 O O . SER A 1 131 ? 6.069 -17.624 -1.943 1.00 97.81 131 SER A O 1
ATOM 916 N N . GLY A 1 132 ? 6.059 -15.377 -1.943 1.00 96.81 132 GLY A N 1
ATOM 917 C CA . GLY A 1 132 ? 5.034 -15.225 -0.909 1.00 96.81 132 GLY A CA 1
ATOM 918 C C . GLY A 1 132 ? 5.489 -15.705 0.474 1.00 96.81 132 GLY A C 1
ATOM 919 O O . GLY A 1 132 ? 4.701 -16.299 1.205 1.00 96.81 132 GLY A O 1
ATOM 920 N N . GLN A 1 133 ? 6.766 -15.510 0.818 1.00 97.38 133 GLN A N 1
ATOM 921 C CA . GLN A 1 133 ? 7.404 -15.982 2.060 1.00 97.38 133 GLN A CA 1
ATOM 922 C C . GLN A 1 133 ? 8.082 -14.842 2.839 1.00 97.38 133 GLN A C 1
ATOM 924 O O . GLN A 1 133 ? 9.109 -15.038 3.489 1.00 97.38 133 GLN A O 1
ATOM 929 N N . LEU A 1 134 ? 7.532 -13.630 2.749 1.00 97.69 134 LEU A N 1
ATOM 930 C CA . LEU A 1 134 ? 7.993 -12.498 3.551 1.00 97.69 134 LEU A CA 1
ATOM 931 C C . LEU A 1 134 ? 7.676 -12.709 5.034 1.00 97.69 134 LEU A C 1
ATOM 933 O O . LEU A 1 134 ? 6.632 -13.254 5.393 1.00 97.69 134 LEU A O 1
ATOM 937 N N . THR A 1 135 ? 8.552 -12.187 5.887 1.00 97.44 135 THR A N 1
ATOM 938 C CA . THR A 1 135 ? 8.250 -11.993 7.307 1.00 97.44 135 THR A CA 1
ATOM 939 C C . THR A 1 135 ? 7.697 -10.589 7.492 1.00 97.44 135 THR A C 1
ATOM 941 O O . THR A 1 135 ? 8.365 -9.623 7.124 1.00 97.44 135 THR A O 1
ATOM 944 N N . VAL A 1 136 ? 6.506 -10.487 8.078 1.00 96.12 136 VAL A N 1
ATOM 945 C CA . VAL A 1 136 ? 5.908 -9.222 8.528 1.00 96.12 136 VAL A CA 1
ATOM 946 C C . VAL A 1 136 ? 6.317 -8.998 9.985 1.00 96.12 136 VAL A C 1
ATOM 948 O O . VAL A 1 136 ? 6.210 -9.934 10.782 1.00 96.12 136 VAL A O 1
ATOM 951 N N . MET A 1 137 ? 6.848 -7.814 10.300 1.00 88.19 137 MET A N 1
ATOM 952 C CA . MET A 1 137 ? 7.383 -7.458 11.623 1.00 88.19 137 MET A CA 1
ATOM 953 C C . MET A 1 137 ? 6.428 -6.573 12.414 1.00 88.19 137 MET A C 1
ATOM 955 O O . MET A 1 137 ? 5.696 -5.793 11.770 1.00 88.19 137 MET A O 1
#

Radius of gyration: 13.46 Å; chains: 1; bounding box: 28×33×33 Å